Protein AF-A0A8S3HE64-F1 (afdb_monomer_lite)

Secondary structure (DSSP, 8-state):
--------------S--GGGHHHHGGGT--S-------S---S--------TTSSHHHHHHHHHHH-TTT--PPP-

Radius of gyration: 22.0 Å; chains: 1; bounding box: 29×43×54 Å

Foldseek 3Di:
DDDDDPDDPPPPPCPDDPVCVVVCVVVPNCPDDDDDDDPDPVADDDDDDDDPPPCSVVVLVCCCVVCVVRHDDDDD

Organism: NCBI:txid392030

Sequence (76 aa):
NCGMFGRKRKVVKDKYLAKHNAVFDQLDLVTYEEVIRLPEFRRKTLVLLGAHGVGRRHIKNTLITSQPKIFAYPIP

pLDDT: mean 74.66, std 15.62, range [38.0, 96.56]

Structure (mmCIF, N/CA/C/O backbone):
data_AF-A0A8S3HE64-F1
#
_entry.id   AF-A0A8S3HE64-F1
#
loop_
_atom_site.group_PDB
_atom_site.id
_atom_site.type_symbol
_atom_site.label_atom_id
_atom_site.label_alt_id
_atom_site.label_comp_id
_atom_site.label_asym_id
_atom_site.label_entity_id
_atom_site.label_seq_id
_atom_site.pdbx_PDB_ins_code
_atom_site.Cartn_x
_atom_site.Cartn_y
_atom_site.Cartn_z
_atom_site.occupancy
_atom_site.B_iso_or_equiv
_atom_site.auth_seq_id
_atom_site.auth_comp_id
_atom_site.auth_asym_id
_atom_site.auth_atom_id
_atom_site.pdbx_PDB_model_num
ATOM 1 N N . ASN A 1 1 ? 10.236 24.973 -19.885 1.00 38.00 1 ASN A N 1
ATOM 2 C CA . ASN A 1 1 ? 9.437 25.376 -21.056 1.00 38.00 1 ASN A CA 1
ATOM 3 C C . ASN A 1 1 ? 8.991 24.102 -21.756 1.00 38.00 1 ASN A C 1
ATOM 5 O O . ASN A 1 1 ? 9.835 23.358 -22.237 1.00 38.00 1 ASN A O 1
ATOM 9 N N . CYS A 1 2 ? 7.709 23.774 -21.629 1.00 43.62 2 CYS A N 1
ATOM 10 C CA . CYS A 1 2 ? 7.092 22.561 -22.154 1.00 43.62 2 CYS A CA 1
ATOM 11 C C . CYS A 1 2 ? 6.493 22.892 -23.525 1.00 43.62 2 CYS A C 1
ATOM 13 O O . CYS A 1 2 ? 5.804 23.901 -23.643 1.00 43.62 2 CYS A O 1
ATOM 15 N N . GLY A 1 3 ? 6.713 22.047 -24.530 1.00 47.03 3 GLY A N 1
ATOM 16 C CA . GLY A 1 3 ? 5.964 22.082 -25.786 1.00 47.03 3 GLY A CA 1
ATOM 17 C C . GLY A 1 3 ? 6.730 21.421 -26.932 1.00 47.03 3 GLY A C 1
ATOM 18 O O . GLY A 1 3 ? 7.945 21.515 -27.004 1.00 47.03 3 GLY A O 1
ATOM 19 N N . MET A 1 4 ? 6.118 20.721 -27.875 1.00 51.12 4 MET A N 1
ATOM 20 C CA . MET A 1 4 ? 4.774 20.173 -27.965 1.00 51.12 4 MET A CA 1
ATOM 21 C C . MET A 1 4 ? 4.824 19.193 -29.151 1.00 51.12 4 MET A C 1
ATOM 23 O O . MET A 1 4 ? 5.252 19.548 -30.242 1.00 51.12 4 MET A O 1
ATOM 27 N N . PHE A 1 5 ? 4.435 17.946 -28.899 1.00 56.84 5 PHE A N 1
ATOM 28 C CA . PHE A 1 5 ? 3.924 16.938 -29.831 1.00 56.84 5 PHE A CA 1
ATOM 29 C C . PHE A 1 5 ? 3.846 17.289 -31.333 1.00 56.84 5 PHE A C 1
ATOM 31 O O . PHE A 1 5 ? 2.839 17.786 -31.823 1.00 56.84 5 PHE A O 1
ATOM 38 N N . GLY A 1 6 ? 4.845 16.831 -32.091 1.00 57.38 6 GLY A N 1
ATOM 39 C CA . GLY A 1 6 ? 4.757 16.577 -33.532 1.00 57.38 6 GLY A CA 1
ATOM 40 C C . GLY A 1 6 ? 4.745 15.076 -33.845 1.00 57.38 6 GLY A C 1
ATOM 41 O O . GLY A 1 6 ? 5.541 14.609 -34.655 1.00 57.38 6 GLY A O 1
ATOM 42 N N . ARG A 1 7 ? 3.911 14.265 -33.177 1.00 56.59 7 ARG A N 1
ATOM 43 C CA . ARG A 1 7 ? 3.773 12.841 -33.539 1.00 56.59 7 ARG A CA 1
ATOM 44 C C . ARG A 1 7 ? 2.652 12.687 -34.556 1.00 56.59 7 ARG A C 1
ATOM 46 O O . ARG A 1 7 ? 1.477 12.666 -34.202 1.00 56.59 7 ARG A O 1
ATOM 53 N N . LYS A 1 8 ? 3.047 12.548 -35.827 1.00 56.50 8 LYS A N 1
ATOM 54 C CA . LYS A 1 8 ? 2.208 12.007 -36.905 1.00 56.50 8 LYS A CA 1
ATOM 55 C C . LYS A 1 8 ? 1.401 10.835 -36.338 1.00 56.50 8 LYS A C 1
ATOM 57 O O . LYS A 1 8 ? 1.999 9.912 -35.779 1.00 56.50 8 LYS A O 1
ATOM 62 N N . ARG A 1 9 ? 0.070 10.857 -36.474 1.00 57.06 9 ARG A N 1
ATOM 63 C CA . ARG A 1 9 ? -0.757 9.667 -36.234 1.00 57.06 9 ARG A CA 1
ATOM 64 C C . ARG A 1 9 ? -0.293 8.601 -37.226 1.00 57.06 9 ARG A C 1
ATOM 66 O O . ARG A 1 9 ? -0.750 8.573 -38.365 1.00 57.06 9 ARG A O 1
ATOM 73 N N . LYS A 1 10 ? 0.648 7.740 -36.818 1.00 54.06 10 LYS A N 1
ATOM 74 C CA . LYS A 1 10 ? 0.811 6.437 -37.458 1.00 54.06 10 LYS A CA 1
ATOM 75 C C . LYS A 1 10 ? -0.533 5.760 -37.256 1.00 54.06 10 LYS A C 1
ATOM 77 O O . LYS A 1 10 ? -0.877 5.413 -36.129 1.00 54.06 10 LYS A O 1
ATOM 82 N N . VAL A 1 11 ? -1.302 5.666 -38.339 1.00 55.53 11 VAL A N 1
ATOM 83 C CA . VAL A 1 11 ? -2.399 4.711 -38.471 1.00 55.53 11 VAL A CA 1
ATOM 84 C C . VAL A 1 11 ? -1.886 3.426 -37.841 1.00 55.53 11 VAL A C 1
ATOM 86 O O . VAL A 1 11 ? -0.839 2.920 -38.254 1.00 55.53 11 VAL A O 1
ATOM 89 N N . VAL A 1 12 ? -2.536 3.000 -36.761 1.00 54.81 12 VAL A N 1
ATOM 90 C CA . VAL A 1 12 ? -2.246 1.745 -36.076 1.00 54.81 12 VAL A CA 1
ATOM 91 C C . VAL A 1 12 ? -2.654 0.661 -37.063 1.00 54.81 12 VAL A C 1
ATOM 93 O O . VAL A 1 12 ? -3.770 0.167 -37.018 1.00 54.81 12 VAL A O 1
ATOM 96 N N . LYS A 1 13 ? -1.788 0.406 -38.048 1.00 55.25 13 LYS A N 1
ATOM 97 C CA . LYS A 1 13 ? -1.921 -0.705 -38.976 1.00 55.25 13 LYS A CA 1
ATOM 98 C C . LYS A 1 13 ? -1.859 -1.943 -38.107 1.00 55.25 13 LYS A C 1
ATOM 100 O O . LYS A 1 13 ? -0.833 -2.166 -37.467 1.00 55.25 13 LYS A O 1
ATOM 105 N N . ASP A 1 14 ? -3.008 -2.596 -38.015 1.00 58.81 14 ASP A N 1
ATOM 106 C CA . ASP A 1 14 ? -3.264 -3.932 -37.498 1.00 58.81 14 ASP A CA 1
ATOM 107 C C . ASP A 1 14 ? -2.043 -4.546 -36.824 1.00 58.81 14 ASP A C 1
ATOM 109 O O . ASP A 1 14 ? -1.202 -5.190 -37.449 1.00 58.81 14 ASP A O 1
ATOM 113 N N . LYS A 1 15 ? -1.933 -4.287 -35.514 1.00 61.22 15 LYS A N 1
ATOM 114 C CA . LYS A 1 15 ? -0.829 -4.773 -34.672 1.00 61.22 15 LYS A CA 1
ATOM 115 C C . LYS A 1 15 ? -0.713 -6.297 -34.691 1.00 61.22 15 LYS A C 1
ATOM 117 O O . LYS A 1 15 ? 0.313 -6.825 -34.281 1.00 61.22 15 LYS A O 1
ATOM 122 N N . TYR A 1 16 ? -1.757 -6.979 -35.150 1.00 60.34 16 TYR A N 1
ATOM 123 C CA . TYR A 1 16 ? -1.819 -8.418 -35.225 1.00 60.34 16 TYR A CA 1
ATOM 124 C C . TYR A 1 16 ? -2.229 -8.855 -36.630 1.00 60.34 16 TYR A C 1
ATOM 126 O O . TYR A 1 16 ? -3.378 -8.707 -37.040 1.00 60.34 16 TYR A O 1
ATOM 134 N N . LEU A 1 17 ? -1.268 -9.410 -37.364 1.00 70.19 17 LEU A N 1
ATOM 135 C CA . LEU A 1 17 ? -1.533 -10.195 -38.563 1.00 70.19 17 LEU A CA 1
ATOM 136 C C . LEU A 1 17 ? -1.217 -11.649 -38.216 1.00 70.19 17 LEU A C 1
ATOM 138 O O . LEU A 1 17 ? -0.083 -11.955 -37.849 1.00 70.19 17 LEU A O 1
ATOM 142 N N . ALA A 1 18 ? -2.189 -12.549 -38.383 1.00 65.56 18 ALA A N 1
ATOM 143 C CA . ALA A 1 18 ? -2.047 -13.973 -38.052 1.00 65.56 18 ALA A CA 1
ATOM 144 C C . ALA A 1 18 ? -0.857 -14.654 -38.762 1.00 65.56 18 ALA A C 1
ATOM 146 O O . ALA A 1 18 ? -0.289 -15.619 -38.263 1.00 65.56 18 ALA A O 1
ATOM 147 N N . LYS A 1 19 ? -0.408 -14.106 -39.900 1.00 75.25 19 LYS A N 1
ATOM 148 C CA . LYS A 1 19 ? 0.783 -14.571 -40.629 1.00 75.25 19 LYS A CA 1
ATOM 149 C C . LYS A 1 19 ? 2.085 -14.459 -39.816 1.00 75.25 19 LYS A C 1
ATOM 151 O O . LYS A 1 19 ? 3.049 -15.148 -40.129 1.00 75.25 19 LYS A O 1
ATOM 156 N N . HIS A 1 20 ? 2.125 -13.605 -38.792 1.00 72.75 20 HIS A N 1
ATOM 157 C CA . HIS A 1 20 ? 3.300 -13.382 -37.946 1.00 72.75 20 HIS A CA 1
ATOM 158 C C . HIS A 1 20 ? 3.228 -14.112 -36.594 1.00 72.75 20 HIS A C 1
ATOM 160 O O . HIS A 1 20 ? 4.034 -13.811 -35.718 1.00 72.75 20 HIS A O 1
ATOM 166 N N . ASN A 1 21 ? 2.313 -15.078 -36.420 1.00 69.81 21 ASN A N 1
ATOM 167 C CA . ASN A 1 21 ? 2.106 -15.756 -35.132 1.00 69.81 21 ASN A CA 1
ATOM 168 C C . ASN A 1 21 ? 3.399 -16.372 -34.560 1.00 69.81 21 ASN A C 1
ATOM 170 O O . ASN A 1 21 ? 3.763 -16.094 -33.426 1.00 69.81 21 ASN A O 1
ATOM 174 N N . ALA A 1 22 ? 4.190 -17.045 -35.404 1.00 73.38 22 ALA A N 1
ATOM 175 C CA . ALA A 1 22 ? 5.462 -17.663 -35.010 1.00 73.38 22 ALA A CA 1
ATOM 176 C C . ALA A 1 22 ? 6.529 -16.675 -34.487 1.00 73.38 22 ALA A C 1
ATOM 178 O O . ALA A 1 22 ? 7.474 -17.091 -33.821 1.00 73.38 22 ALA A O 1
ATOM 179 N N . VAL A 1 23 ? 6.412 -15.380 -34.807 1.00 72.38 23 VAL A N 1
ATOM 180 C CA . VAL A 1 23 ? 7.289 -14.327 -34.267 1.00 72.38 23 VAL A CA 1
ATOM 181 C C . VAL A 1 23 ? 6.805 -13.892 -32.886 1.00 72.38 23 VAL A C 1
ATOM 183 O O . VAL A 1 23 ? 7.621 -13.628 -32.013 1.00 72.38 23 VAL A O 1
ATOM 186 N N . PHE A 1 24 ? 5.490 -13.829 -32.675 1.00 64.56 24 PHE A N 1
ATOM 187 C CA . PHE A 1 24 ? 4.909 -13.445 -31.390 1.00 64.56 24 PHE A CA 1
ATOM 188 C C . PHE A 1 24 ? 5.050 -14.546 -30.332 1.00 64.56 24 PHE A C 1
ATOM 190 O O . PHE A 1 24 ? 5.319 -14.213 -29.180 1.00 64.56 24 PHE A O 1
ATOM 197 N N . ASP A 1 25 ? 4.995 -15.821 -30.729 1.00 69.19 25 ASP A N 1
ATOM 198 C CA . ASP A 1 25 ? 5.230 -16.968 -29.834 1.00 69.19 25 ASP A CA 1
ATOM 199 C C . ASP A 1 25 ? 6.651 -16.973 -29.238 1.00 69.19 25 ASP A C 1
ATOM 201 O O . ASP A 1 25 ? 6.860 -17.418 -28.115 1.00 69.19 25 ASP A O 1
ATOM 205 N N . GLN A 1 26 ? 7.640 -16.437 -29.963 1.00 69.75 26 GLN A N 1
ATOM 206 C CA . GLN A 1 26 ? 9.025 -16.324 -29.481 1.00 69.75 26 GLN A CA 1
ATOM 207 C C . GLN A 1 26 ? 9.247 -15.134 -28.543 1.00 69.75 26 GLN A C 1
ATOM 209 O O . GLN A 1 26 ? 10.269 -15.070 -27.863 1.00 69.75 26 GLN A O 1
ATOM 214 N N . LEU A 1 27 ? 8.329 -14.165 -28.531 1.00 68.06 27 LEU A N 1
ATOM 215 C CA . LEU A 1 27 ? 8.484 -12.921 -27.778 1.00 68.06 27 LEU A CA 1
ATOM 216 C C . LEU A 1 27 ? 7.948 -13.015 -26.341 1.00 68.06 27 LEU A C 1
ATOM 218 O O . LEU A 1 27 ? 7.858 -11.983 -25.678 1.00 68.06 27 LEU A O 1
ATOM 222 N N . ASP A 1 28 ? 7.600 -14.221 -25.875 1.00 61.84 28 ASP A N 1
ATOM 223 C CA . ASP A 1 28 ? 7.016 -14.491 -24.548 1.00 61.84 28 ASP A CA 1
ATOM 224 C C . ASP A 1 28 ? 5.842 -13.540 -24.231 1.00 61.84 28 ASP A C 1
ATOM 226 O O . ASP A 1 28 ? 5.600 -13.090 -23.108 1.00 61.84 28 ASP A O 1
ATOM 230 N N . LEU A 1 29 ? 5.134 -13.150 -25.294 1.00 64.31 29 LEU A N 1
ATOM 231 C CA . LEU A 1 29 ? 4.075 -12.162 -25.269 1.00 64.31 29 LEU A CA 1
ATOM 232 C C . LEU A 1 29 ? 2.779 -12.920 -25.006 1.00 64.31 29 LEU A C 1
ATOM 234 O O . LEU A 1 29 ? 2.273 -13.614 -25.885 1.00 64.31 29 LEU A O 1
ATOM 238 N N . VAL A 1 30 ? 2.248 -12.797 -23.789 1.00 58.94 30 VAL A N 1
ATOM 239 C CA . VAL A 1 30 ? 0.969 -13.409 -23.408 1.00 58.94 30 VAL A CA 1
ATOM 240 C C . VAL A 1 30 ? -0.136 -12.782 -24.267 1.00 58.94 30 VAL A C 1
ATOM 242 O O . VAL A 1 30 ? -0.585 -11.664 -24.015 1.00 58.94 30 VAL A O 1
ATOM 245 N N . THR A 1 31 ? -0.521 -13.471 -25.344 1.00 65.25 31 THR A N 1
ATOM 246 C CA . THR A 1 31 ? -1.519 -13.002 -26.323 1.00 65.25 31 THR A CA 1
ATOM 247 C C . THR A 1 31 ? -2.936 -13.082 -25.773 1.00 65.25 31 THR A C 1
ATOM 249 O O . THR A 1 31 ? -3.774 -12.244 -26.106 1.00 65.25 31 THR A O 1
ATOM 252 N N . TY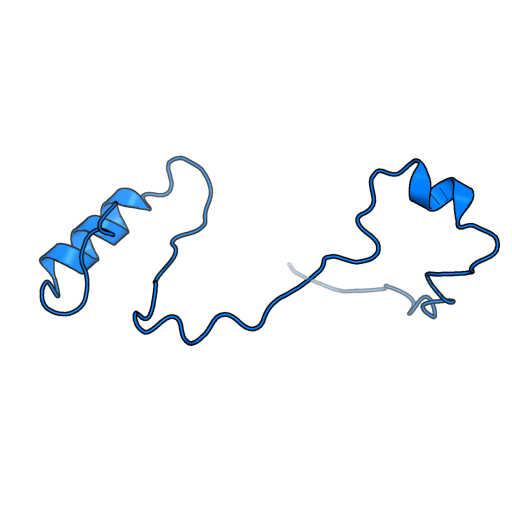R A 1 32 ? -3.181 -14.049 -24.894 1.00 67.44 32 TYR A N 1
ATOM 253 C CA . TYR A 1 32 ? -4.443 -14.247 -24.202 1.00 67.44 32 TYR A CA 1
ATOM 254 C C . TYR A 1 32 ? -4.146 -14.704 -22.773 1.00 67.44 32 TYR A C 1
ATOM 256 O O . TYR A 1 32 ? -3.449 -15.692 -22.565 1.00 67.44 32 TYR A O 1
ATOM 264 N N . GLU A 1 33 ? -4.658 -13.963 -21.794 1.00 64.69 33 GLU A N 1
ATOM 265 C CA . GLU A 1 33 ? -4.624 -14.328 -20.378 1.00 64.69 33 GLU A CA 1
ATOM 266 C C . GLU A 1 33 ? -6.043 -14.742 -19.989 1.00 64.69 33 GLU A C 1
ATOM 268 O O . GLU A 1 33 ? -6.993 -13.971 -20.156 1.00 64.69 33 GLU A O 1
ATOM 273 N N . GLU A 1 34 ? -6.214 -15.977 -19.526 1.00 72.69 34 GLU A N 1
ATOM 274 C CA . GLU A 1 34 ? -7.507 -16.435 -19.030 1.00 72.69 34 GLU A CA 1
ATOM 275 C C . GLU A 1 34 ? -7.879 -15.635 -17.778 1.00 72.69 34 GLU A C 1
ATOM 277 O O . GLU A 1 34 ? -7.250 -15.754 -16.727 1.00 72.69 34 GLU A O 1
ATOM 282 N N . VAL A 1 35 ? -8.914 -14.800 -17.889 1.00 74.81 35 VAL A N 1
ATOM 283 C CA . VAL A 1 35 ? -9.412 -13.990 -16.775 1.00 74.81 35 VAL A CA 1
ATOM 284 C C . VAL A 1 35 ? -10.728 -14.547 -16.254 1.00 74.81 35 VAL A C 1
ATOM 286 O O . VAL A 1 35 ? -11.657 -14.838 -17.006 1.00 74.81 35 VAL A O 1
ATOM 289 N N . ILE A 1 36 ? -10.834 -14.641 -14.933 1.00 75.00 36 ILE A N 1
ATOM 290 C CA . ILE A 1 36 ? -12.075 -14.992 -14.245 1.00 75.00 36 ILE A CA 1
ATOM 291 C C . ILE A 1 36 ? -12.588 -13.737 -13.543 1.00 75.00 36 ILE A C 1
ATOM 293 O O . ILE A 1 36 ? -11.827 -13.002 -12.909 1.00 75.00 36 ILE A O 1
ATOM 297 N N . ARG A 1 37 ? -13.902 -13.485 -13.627 1.00 63.53 37 ARG A N 1
ATOM 298 C CA . ARG A 1 37 ? -14.540 -12.433 -12.830 1.00 63.53 37 ARG A CA 1
ATOM 299 C C . ARG A 1 37 ? -14.447 -12.830 -11.363 1.00 63.53 37 ARG A C 1
ATOM 301 O O . ARG A 1 37 ? -15.196 -13.689 -10.905 1.00 63.53 37 ARG A O 1
ATOM 308 N N . LEU A 1 38 ? -13.539 -12.192 -10.633 1.00 69.19 38 LEU A N 1
ATOM 309 C CA . LEU A 1 38 ? -13.409 -12.420 -9.204 1.00 69.19 38 LEU A CA 1
ATOM 310 C C . LEU A 1 38 ? -14.733 -12.018 -8.522 1.00 69.19 38 LEU A C 1
ATOM 312 O O . LEU A 1 38 ? -15.171 -10.875 -8.712 1.00 69.19 38 LEU A O 1
ATOM 316 N N . PRO A 1 39 ? -15.399 -12.919 -7.773 1.00 66.38 39 PRO A N 1
ATOM 317 C CA . PRO A 1 39 ? -16.615 -12.587 -7.044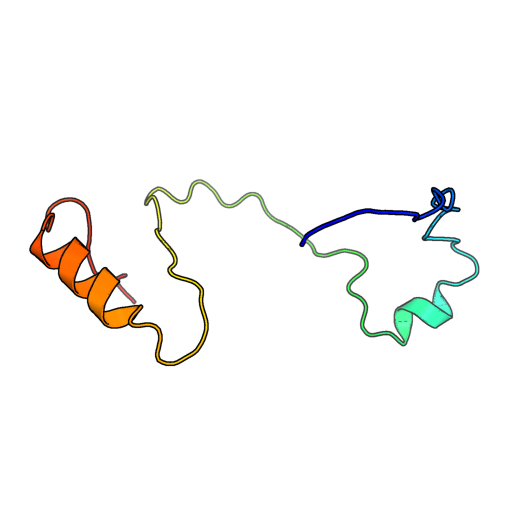 1.00 66.38 39 PRO A CA 1
ATOM 318 C C . PRO A 1 39 ? -16.250 -11.597 -5.936 1.00 66.38 39 PRO A C 1
ATOM 320 O O . PRO A 1 39 ? -15.780 -11.981 -4.875 1.00 66.38 39 PRO A O 1
ATOM 323 N N . GLU A 1 40 ? -16.404 -10.314 -6.263 1.00 62.47 40 GLU A N 1
ATOM 324 C CA . GLU A 1 40 ? -16.305 -9.127 -5.415 1.00 62.47 40 GLU A CA 1
ATOM 325 C C . GLU A 1 40 ? -15.144 -9.129 -4.410 1.00 62.47 40 GLU A C 1
ATOM 327 O O . GLU A 1 40 ? -15.206 -9.719 -3.331 1.00 62.47 40 GLU A O 1
ATOM 332 N N . PHE A 1 41 ? -14.117 -8.319 -4.686 1.00 58.66 41 PHE A N 1
ATOM 333 C CA . PHE A 1 41 ? -13.232 -7.821 -3.632 1.00 58.66 41 PHE A CA 1
ATOM 334 C C . PHE A 1 41 ? -14.089 -7.016 -2.636 1.00 58.66 41 PHE A C 1
ATOM 336 O O . PHE A 1 41 ? -14.271 -5.808 -2.770 1.00 58.66 41 PHE A O 1
ATOM 343 N N . ARG A 1 42 ? -14.664 -7.686 -1.629 1.00 63.31 42 ARG A N 1
ATOM 344 C CA . ARG A 1 42 ? -15.543 -7.052 -0.628 1.00 63.31 42 ARG A CA 1
ATOM 345 C C . ARG A 1 42 ? -14.832 -5.960 0.172 1.00 63.31 42 ARG A C 1
ATOM 347 O O . ARG A 1 42 ? -15.478 -5.128 0.801 1.00 63.31 42 ARG A O 1
ATOM 354 N N . ARG A 1 43 ? -13.498 -5.948 0.148 1.00 68.25 43 ARG A N 1
ATOM 355 C CA . ARG A 1 43 ? -12.661 -4.939 0.795 1.00 68.25 43 ARG A CA 1
ATOM 356 C C . ARG A 1 43 ? -12.082 -4.007 -0.262 1.00 68.25 43 ARG A C 1
ATOM 358 O O . ARG A 1 43 ? -11.315 -4.444 -1.112 1.00 68.25 43 ARG A O 1
ATOM 365 N N . LYS A 1 44 ? -12.408 -2.714 -0.180 1.00 73.62 44 LYS A N 1
ATOM 366 C CA . LYS A 1 44 ? -11.733 -1.671 -0.966 1.00 73.62 44 LYS A CA 1
ATOM 367 C C . LYS A 1 44 ? -10.256 -1.643 -0.555 1.00 73.62 44 LYS A C 1
ATOM 369 O O . LYS A 1 44 ? -9.932 -1.193 0.540 1.00 73.62 44 LYS A O 1
ATOM 374 N N . THR A 1 45 ? -9.370 -2.164 -1.400 1.00 84.00 45 THR A N 1
ATOM 375 C CA . THR A 1 45 ? -7.923 -2.198 -1.147 1.00 84.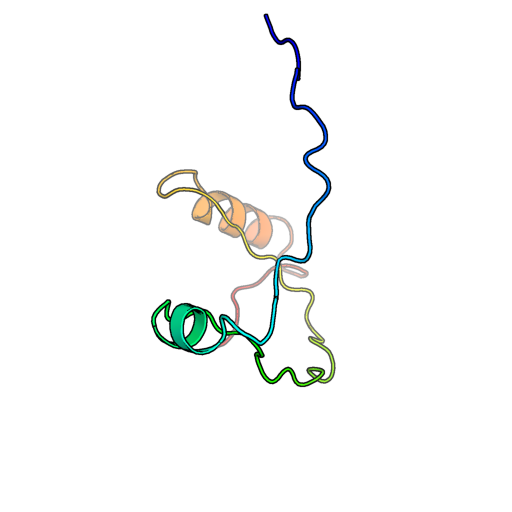00 45 THR A CA 1
ATOM 376 C C . THR A 1 45 ? -7.250 -0.944 -1.687 1.00 84.00 45 THR A C 1
ATOM 378 O O . THR A 1 45 ? -7.395 -0.618 -2.863 1.00 84.00 45 THR A O 1
ATOM 381 N N . LEU A 1 46 ? -6.462 -0.271 -0.849 1.00 85.81 46 LEU A N 1
ATOM 382 C CA . LEU A 1 46 ? -5.573 0.809 -1.270 1.00 85.81 46 LEU A CA 1
ATOM 383 C C . LEU A 1 46 ? -4.155 0.254 -1.456 1.00 85.81 46 LEU A C 1
ATOM 385 O O . LEU A 1 46 ? -3.540 -0.200 -0.492 1.00 85.81 46 LEU A O 1
ATOM 389 N N . VA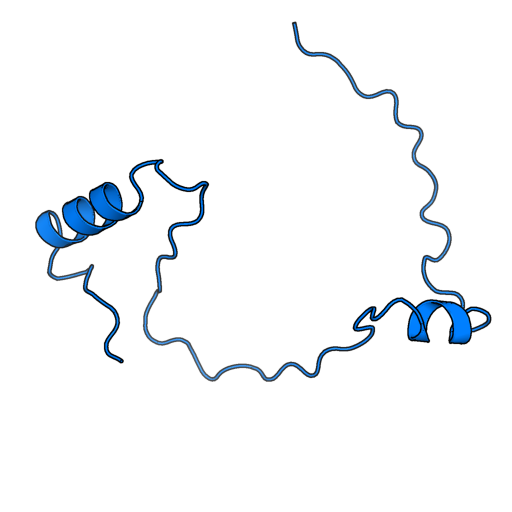L A 1 47 ? -3.624 0.316 -2.679 1.00 89.62 47 VAL A N 1
ATOM 390 C CA . VAL A 1 47 ? -2.247 -0.099 -2.993 1.00 89.62 47 VAL A CA 1
ATOM 391 C C . VAL A 1 47 ? -1.388 1.140 -3.238 1.00 89.62 47 VAL A C 1
ATOM 393 O O . VAL A 1 47 ? -1.684 1.946 -4.115 1.00 89.62 47 VAL A O 1
ATOM 396 N N . LEU A 1 48 ? -0.310 1.295 -2.463 1.00 90.06 48 LEU A N 1
ATOM 397 C CA . LEU A 1 48 ? 0.644 2.397 -2.620 1.00 90.06 48 LEU A CA 1
ATOM 398 C C . LEU A 1 48 ? 1.799 1.974 -3.539 1.00 90.06 48 LEU A C 1
ATOM 400 O O . LEU A 1 48 ? 2.708 1.246 -3.127 1.00 90.06 48 LEU A O 1
ATOM 404 N N . LEU A 1 49 ? 1.774 2.458 -4.780 1.00 91.75 49 LEU A N 1
ATOM 405 C CA . LEU A 1 49 ? 2.818 2.238 -5.784 1.00 91.75 49 LEU A CA 1
ATOM 406 C C . LEU A 1 49 ? 3.800 3.419 -5.817 1.00 91.75 49 LEU A C 1
ATOM 408 O O . LEU A 1 49 ? 3.436 4.553 -5.522 1.00 91.75 49 LEU A O 1
ATOM 412 N N . GLY A 1 50 ? 5.065 3.151 -6.139 1.00 90.12 50 GLY A N 1
ATOM 413 C CA . GLY A 1 50 ? 6.111 4.173 -6.226 1.00 90.12 50 GLY A CA 1
ATOM 414 C C . GLY A 1 50 ? 7.516 3.587 -6.103 1.00 90.12 50 GLY A C 1
ATOM 415 O O . GLY A 1 50 ? 7.673 2.409 -5.780 1.00 90.12 50 GLY A O 1
ATOM 416 N N . ALA A 1 51 ? 8.538 4.414 -6.334 1.00 91.81 51 ALA A N 1
ATOM 417 C CA . ALA A 1 51 ? 9.940 4.015 -6.209 1.00 91.81 51 ALA A CA 1
ATOM 418 C C . ALA A 1 51 ? 10.304 3.564 -4.775 1.00 91.81 51 ALA A C 1
ATOM 420 O O . ALA A 1 51 ? 9.547 3.733 -3.808 1.00 91.81 51 ALA A O 1
ATOM 421 N N . HIS A 1 52 ? 11.465 2.934 -4.607 1.00 89.94 52 HIS A N 1
ATOM 422 C CA . HIS A 1 52 ? 11.991 2.624 -3.276 1.00 89.94 52 HIS A CA 1
ATOM 423 C C . HIS A 1 52 ? 12.383 3.921 -2.546 1.00 89.94 52 HIS A C 1
ATOM 425 O O . HIS A 1 52 ? 12.829 4.877 -3.168 1.00 89.94 52 HIS A O 1
ATOM 431 N N . GLY A 1 53 ? 12.158 3.986 -1.231 1.00 92.00 53 GLY A N 1
ATOM 432 C CA . GLY A 1 53 ? 12.554 5.138 -0.403 1.00 92.00 53 GLY A CA 1
ATOM 433 C C . GLY A 1 53 ? 11.584 6.330 -0.360 1.00 92.00 53 GLY A C 1
ATOM 434 O O . GLY A 1 53 ? 11.711 7.158 0.530 1.00 92.00 53 GLY A O 1
ATOM 435 N N . VAL A 1 54 ? 10.550 6.396 -1.207 1.00 90.81 54 VAL A N 1
ATOM 436 C CA . VAL A 1 54 ? 9.611 7.549 -1.275 1.00 90.81 54 VAL A CA 1
ATOM 437 C C . VAL A 1 54 ? 8.597 7.647 -0.118 1.00 90.81 54 VAL A C 1
ATOM 439 O O . VAL A 1 54 ? 7.587 8.333 -0.222 1.00 90.81 54 VAL A O 1
ATOM 442 N N . GLY A 1 55 ? 8.803 6.922 0.985 1.00 94.06 55 GLY A N 1
ATOM 443 C CA . GLY A 1 55 ? 7.947 7.049 2.173 1.00 94.06 55 GLY A CA 1
ATOM 444 C C . GLY A 1 55 ? 6.595 6.321 2.121 1.00 94.06 55 GLY A C 1
ATOM 445 O O . GLY A 1 55 ? 5.743 6.573 2.969 1.00 94.06 55 GLY A O 1
ATOM 446 N N . ARG A 1 56 ? 6.386 5.355 1.212 1.00 95.44 56 ARG A N 1
ATOM 447 C CA . ARG A 1 56 ? 5.147 4.535 1.150 1.00 95.44 56 ARG A CA 1
ATOM 448 C C . ARG A 1 56 ? 4.746 3.928 2.504 1.00 95.44 56 ARG A C 1
ATOM 450 O O . ARG A 1 56 ? 3.573 3.927 2.866 1.00 95.44 56 ARG A O 1
ATOM 457 N N . ARG A 1 57 ? 5.727 3.447 3.283 1.00 93.44 57 ARG A N 1
ATOM 458 C CA . ARG A 1 57 ? 5.507 2.915 4.642 1.00 93.44 57 ARG A CA 1
ATOM 459 C C . ARG A 1 57 ? 5.012 3.990 5.610 1.00 93.44 57 ARG A C 1
ATOM 461 O O . ARG A 1 57 ? 4.144 3.696 6.424 1.00 93.44 57 ARG A O 1
ATOM 468 N N . HIS A 1 58 ? 5.554 5.202 5.509 1.00 94.56 58 HIS A N 1
ATOM 469 C C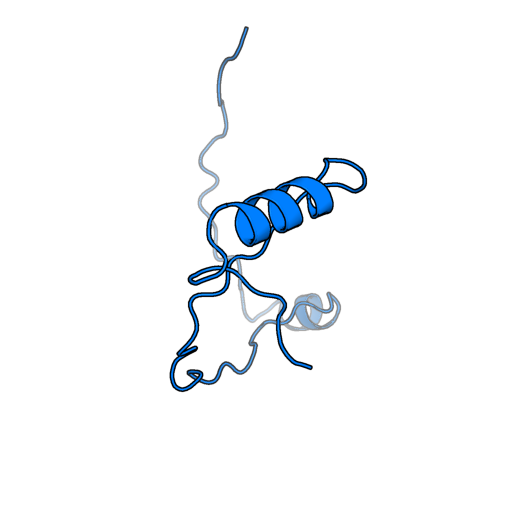A . HIS A 1 58 ? 5.154 6.326 6.347 1.00 94.56 58 HIS A CA 1
ATOM 470 C C . HIS A 1 58 ? 3.694 6.693 6.077 1.00 94.56 58 HIS A C 1
ATOM 472 O O . HIS A 1 58 ? 2.892 6.664 7.000 1.00 94.56 58 HIS A O 1
ATOM 478 N N . ILE A 1 59 ? 3.324 6.875 4.804 1.00 94.81 59 ILE A N 1
ATOM 479 C CA . ILE A 1 59 ? 1.939 7.159 4.389 1.00 94.81 59 ILE A CA 1
ATOM 480 C C . ILE A 1 59 ? 0.978 6.082 4.909 1.00 94.81 59 ILE A C 1
ATOM 482 O O . ILE A 1 59 ? -0.046 6.405 5.505 1.00 94.81 59 ILE A O 1
ATOM 486 N N . LYS A 1 60 ? 1.330 4.798 4.748 1.00 94.06 60 LYS A N 1
ATOM 487 C CA . LYS A 1 60 ? 0.526 3.681 5.265 1.00 94.06 60 LYS A CA 1
ATOM 488 C C . LYS A 1 60 ? 0.298 3.790 6.776 1.00 94.06 60 LYS A C 1
ATOM 490 O O . LYS A 1 60 ? -0.832 3.655 7.232 1.00 94.06 60 LYS A O 1
ATOM 495 N N . ASN A 1 61 ? 1.357 4.035 7.544 1.00 94.31 61 ASN A N 1
ATOM 496 C CA . ASN A 1 61 ? 1.257 4.145 8.996 1.00 94.31 61 ASN A CA 1
ATOM 497 C C . ASN A 1 61 ? 0.436 5.374 9.414 1.00 94.31 61 ASN A C 1
ATOM 499 O O . ASN A 1 61 ? -0.404 5.254 10.297 1.00 94.31 61 ASN A O 1
ATOM 503 N N . THR A 1 62 ? 0.610 6.519 8.748 1.00 96.00 62 THR A N 1
ATOM 504 C CA . THR A 1 62 ? -0.189 7.727 9.002 1.00 96.00 62 THR A CA 1
ATOM 505 C C . THR A 1 62 ? -1.679 7.483 8.755 1.00 96.00 62 THR A C 1
ATOM 507 O O . THR A 1 62 ? -2.498 7.901 9.568 1.00 96.00 62 THR A O 1
ATOM 510 N N . LEU A 1 63 ? -2.043 6.773 7.681 1.00 94.88 63 LEU A N 1
ATOM 511 C CA . LEU A 1 63 ? -3.441 6.436 7.381 1.00 94.88 63 LEU A CA 1
ATOM 512 C C . LEU A 1 63 ? -4.058 5.520 8.447 1.00 94.88 63 LEU A C 1
ATOM 514 O O . LEU A 1 63 ? -5.177 5.769 8.891 1.00 94.88 63 LEU A O 1
ATOM 518 N N . ILE A 1 64 ? -3.316 4.505 8.900 1.00 94.62 64 ILE A N 1
ATOM 519 C CA . ILE A 1 64 ? -3.769 3.583 9.953 1.00 94.62 64 ILE A CA 1
ATOM 520 C C . ILE A 1 64 ? -3.945 4.321 11.286 1.00 94.62 64 ILE A C 1
ATOM 522 O O . ILE A 1 64 ? -4.968 4.151 11.944 1.00 94.62 64 ILE A O 1
ATOM 526 N N . THR A 1 65 ? -2.991 5.177 11.665 1.00 95.62 65 THR A N 1
ATOM 527 C CA . THR A 1 65 ? -3.083 5.969 12.901 1.00 95.62 65 THR A CA 1
ATOM 528 C C . THR A 1 65 ? -4.212 6.999 12.836 1.00 95.62 65 THR A C 1
ATOM 530 O O . THR A 1 65 ? -4.911 7.201 13.824 1.00 95.62 65 THR A O 1
ATOM 533 N N . SER A 1 66 ? -4.414 7.646 11.684 1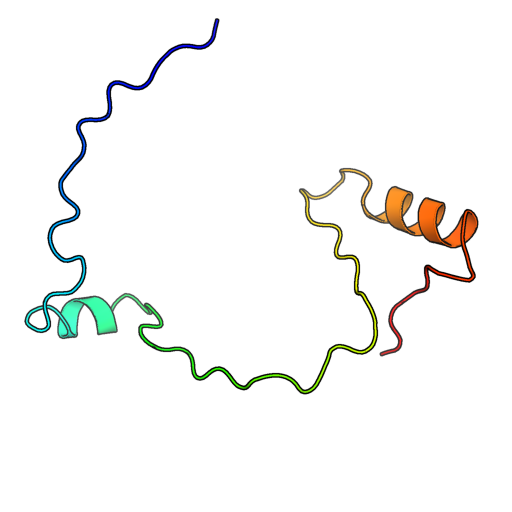.00 96.56 66 SER A N 1
ATOM 534 C CA . SER A 1 66 ? -5.454 8.666 11.512 1.00 96.56 66 SER A CA 1
ATOM 535 C C . SER A 1 66 ? -6.864 8.070 11.528 1.00 96.56 66 SER A C 1
ATOM 537 O O . SER A 1 66 ? -7.766 8.657 12.123 1.00 96.56 66 SER A O 1
ATOM 539 N N . GLN A 1 67 ? -7.076 6.925 10.870 1.00 94.19 67 GLN A N 1
ATOM 540 C CA . GLN A 1 67 ? -8.402 6.326 10.678 1.00 94.19 67 GLN A CA 1
ATOM 541 C C . GLN A 1 67 ? -8.353 4.794 10.850 1.00 94.19 67 GLN A C 1
ATOM 543 O O . GLN A 1 67 ? -8.517 4.046 9.879 1.00 94.19 67 GLN A O 1
ATOM 548 N N . PRO A 1 68 ? -8.206 4.295 12.093 1.00 91.88 68 PRO A N 1
ATOM 549 C CA . PRO A 1 68 ? -8.041 2.863 12.369 1.00 91.88 68 PRO A CA 1
ATOM 550 C C . PRO A 1 68 ? -9.292 2.025 12.059 1.00 91.88 68 PRO A C 1
ATOM 552 O O . PRO A 1 68 ? -9.206 0.815 11.891 1.00 91.88 68 PRO A O 1
ATOM 555 N N . LYS A 1 69 ? -10.471 2.657 11.963 1.00 89.88 69 LYS A N 1
ATOM 556 C CA . LYS A 1 69 ? -11.731 1.985 11.596 1.00 89.88 69 LYS A CA 1
ATOM 557 C C . LYS A 1 69 ? -11.825 1.652 10.102 1.00 89.88 69 LYS A C 1
ATOM 559 O O . LYS A 1 69 ? -12.668 0.850 9.717 1.00 89.88 69 LYS A O 1
ATOM 564 N N . ILE A 1 70 ? -11.009 2.303 9.270 1.00 89.00 70 ILE A N 1
ATOM 565 C CA . ILE A 1 70 ? -11.084 2.230 7.804 1.00 89.00 70 ILE A CA 1
ATOM 566 C C . ILE A 1 70 ? -9.821 1.574 7.236 1.00 89.00 70 ILE A C 1
ATOM 568 O O . ILE A 1 70 ? -9.917 0.777 6.303 1.00 89.00 70 ILE A O 1
ATOM 572 N N . PHE A 1 71 ? -8.647 1.872 7.803 1.00 91.12 71 PHE A N 1
ATOM 573 C CA . PHE A 1 71 ? -7.366 1.351 7.329 1.00 91.12 71 PHE A CA 1
ATOM 574 C C . PHE A 1 71 ? -6.755 0.359 8.315 1.00 91.12 71 PHE A C 1
ATOM 576 O O . PHE A 1 71 ? -6.618 0.641 9.503 1.00 91.12 71 PHE A O 1
ATOM 583 N N . ALA A 1 72 ? -6.323 -0.785 7.791 1.00 91.25 72 ALA A N 1
ATOM 584 C CA . ALA A 1 72 ? -5.643 -1.827 8.545 1.00 91.25 72 ALA A CA 1
ATOM 585 C C . ALA A 1 72 ? -4.609 -2.545 7.669 1.00 91.25 72 ALA A C 1
ATOM 587 O O . ALA A 1 72 ? -4.569 -2.375 6.446 1.00 91.25 72 ALA A O 1
ATOM 588 N N . TYR A 1 73 ? -3.772 -3.360 8.307 1.00 89.94 73 TYR A N 1
ATOM 589 C CA . TYR A 1 73 ? -2.911 -4.295 7.594 1.00 89.94 73 TYR A CA 1
ATOM 590 C C . TYR A 1 73 ? -3.751 -5.415 6.956 1.00 89.94 73 TYR A C 1
ATOM 592 O O . TYR A 1 73 ? -4.736 -5.847 7.560 1.00 89.94 73 TYR A O 1
ATOM 600 N N . PRO A 1 74 ? -3.386 -5.890 5.750 1.00 86.00 74 PRO A N 1
ATOM 601 C CA . PRO A 1 74 ? -4.017 -7.072 5.179 1.00 86.00 74 PRO A CA 1
ATOM 602 C C . PRO A 1 74 ? -3.706 -8.294 6.055 1.00 86.00 74 PRO A C 1
ATOM 604 O O . PRO A 1 74 ? -2.586 -8.438 6.545 1.00 86.00 74 PRO A O 1
ATOM 607 N N . ILE A 1 75 ? -4.709 -9.145 6.262 1.00 78.62 75 ILE A N 1
ATOM 608 C CA . ILE A 1 75 ? -4.573 -10.420 6.978 1.00 78.62 75 ILE A CA 1
ATOM 609 C C . ILE A 1 75 ? -3.972 -11.438 5.986 1.00 78.62 75 ILE A C 1
ATOM 611 O O . ILE A 1 75 ? -4.451 -11.450 4.848 1.00 78.62 75 ILE A O 1
ATOM 615 N N . PRO A 1 76 ? -2.926 -12.202 6.364 1.00 72.50 76 PRO A N 1
ATOM 616 C CA . PRO A 1 76 ? -2.321 -13.228 5.510 1.00 72.50 76 PRO A CA 1
ATOM 617 C C . PRO A 1 76 ? -3.266 -14.396 5.211 1.00 72.50 76 PRO A C 1
ATOM 619 O O . PRO A 1 76 ? -4.186 -14.646 6.025 1.00 72.50 76 PRO A O 1
#

InterPro domains:
  IPR008144 Guanylate kinase-like domain [PS50052] (43-76)
  IPR008145 Guanylate kinase/L-type calcium channel beta subunit [PF00625] (43-76)
  IPR027417 P-loop containing nucleoside triphosphate hydrolase [G3DSA:3.40.50.300] (32-76)
  IPR050716 Membrane-associated guanylate kinase [PTHR23122] (2-76)